Protein AF-A0A9E1IDG9-F1 (afdb_monomer)

Nearest PDB structures (foldseek):
  8j07-assembly1_1N  TM=5.945E-01  e=6.693E-03  Homo sapiens
  8x7w-assembly1_F  TM=5.487E-01  e=1.455E-02  Escherichia coli K-12
  8bda-assembly1_I  TM=6.101E-01  e=4.788E-02  Chlamydomonas reinhardtii
  4yvd-assembly1_A-2  TM=5.604E-01  e=1.216E-01  Homo sapiens
  8hme-assembly1_E  TM=5.537E-01  e=1.281E-01  Tetrahymena thermophila

pLDDT: mean 92.56, std 8.48, range [38.41, 98.75]

Secondary structure (DSSP, 8-state):
--EEEEEEEEESSSTTT-EEEEEEEETTT---TTT-EEEEEEEEEETTEEEEEEEEEEES-EEEEEE-TTSEEEEEETTSEEEEEESS--S---EEE-SSEEEEEEESSTT-EEEEEEETTEEEEEEE-SS-EEEEPPPSS--SEEEEEETTEEEEE-TTS-EEEEE--

Mean predicted aligned error: 4.22 Å

Radius of gyration: 16.42 Å; Cα contacts (8 Å, |Δi|>4): 428; chains: 1; bounding box: 42×34×54 Å

Structure (mmCIF, N/CA/C/O backbone):
data_AF-A0A9E1IDG9-F1
#
_entry.id   AF-A0A9E1IDG9-F1
#
loop_
_atom_site.group_PDB
_atom_site.id
_atom_site.type_symbol
_atom_site.label_atom_id
_atom_site.label_alt_id
_atom_site.label_comp_id
_atom_site.label_asym_id
_atom_site.label_entity_id
_atom_site.label_seq_id
_atom_site.pdbx_PDB_ins_code
_atom_site.Cartn_x
_atom_site.Cartn_y
_atom_site.Cartn_z
_atom_site.occupancy
_atom_site.B_iso_or_equiv
_atom_site.auth_seq_id
_atom_site.auth_comp_id
_atom_site.auth_asym_id
_atom_site.auth_atom_id
_atom_site.pdbx_PDB_model_num
ATOM 1 N N . MET A 1 1 ? 9.220 15.469 26.546 1.00 79.75 1 MET A N 1
ATOM 2 C CA . MET A 1 1 ? 9.083 14.786 25.247 1.00 79.75 1 MET A CA 1
ATOM 3 C C . MET A 1 1 ? 7.671 15.019 24.740 1.00 79.75 1 MET A C 1
ATOM 5 O O . MET A 1 1 ? 6.734 14.492 25.327 1.00 79.75 1 MET A O 1
ATOM 9 N N . GLU A 1 2 ? 7.513 15.871 23.728 1.00 94.56 2 GLU A N 1
ATOM 10 C CA . GLU A 1 2 ? 6.223 16.116 23.068 1.00 94.56 2 GLU A CA 1
ATOM 11 C C . GLU A 1 2 ? 6.020 15.084 21.950 1.00 94.56 2 GLU A C 1
ATOM 13 O O . GLU A 1 2 ? 6.912 14.874 21.124 1.00 94.56 2 GLU A O 1
ATOM 18 N N . ILE A 1 3 ? 4.844 14.457 21.927 1.00 96.00 3 ILE A N 1
ATOM 19 C CA . ILE A 1 3 ? 4.445 13.459 20.932 1.00 96.00 3 ILE A CA 1
ATOM 20 C C . ILE A 1 3 ? 3.462 14.085 19.946 1.00 96.00 3 ILE A C 1
ATOM 22 O O . ILE A 1 3 ? 2.517 14.766 20.347 1.00 96.00 3 ILE A O 1
ATOM 26 N N . ARG A 1 4 ? 3.661 13.809 18.656 1.00 97.06 4 ARG A N 1
ATOM 27 C CA . ARG A 1 4 ? 2.762 14.204 17.571 1.00 97.06 4 ARG A CA 1
ATOM 28 C C . ARG A 1 4 ? 2.110 12.999 16.921 1.00 97.06 4 ARG A C 1
ATOM 30 O O . ARG A 1 4 ? 2.594 11.873 17.021 1.00 97.06 4 ARG A O 1
ATOM 37 N N . HIS A 1 5 ? 1.002 13.290 16.248 1.00 95.88 5 HIS A N 1
ATOM 38 C CA . HIS A 1 5 ? 0.208 12.323 15.513 1.00 95.88 5 HIS A CA 1
ATOM 39 C C . HIS A 1 5 ? -0.133 12.878 14.132 1.00 95.88 5 HIS A C 1
ATOM 41 O O . HIS A 1 5 ? -0.337 14.086 13.983 1.00 95.88 5 HIS A O 1
ATOM 47 N N . SER A 1 6 ? -0.214 12.010 13.130 1.00 95.88 6 SER A N 1
ATOM 48 C CA . SER A 1 6 ? -0.675 12.370 11.786 1.00 95.88 6 SER A CA 1
ATOM 49 C C . SER A 1 6 ? -1.357 11.187 11.102 1.00 95.88 6 SER A C 1
ATOM 51 O O . SER A 1 6 ? -1.279 10.056 11.578 1.00 95.88 6 SER A O 1
ATOM 53 N N . TYR A 1 7 ? -2.026 11.457 9.980 1.00 95.00 7 TYR A N 1
ATOM 54 C CA . TYR A 1 7 ? -2.560 10.438 9.080 1.00 95.00 7 TYR A CA 1
ATOM 55 C C . TYR A 1 7 ? -1.883 10.600 7.722 1.00 95.00 7 TYR A C 1
ATOM 57 O O . TYR A 1 7 ? -1.870 11.707 7.182 1.00 95.00 7 TYR A O 1
ATOM 65 N N . SER A 1 8 ? -1.281 9.536 7.192 1.00 95.00 8 SER A N 1
ATOM 66 C CA . SER A 1 8 ? -0.400 9.638 6.017 1.00 95.00 8 SER A CA 1
ATOM 67 C C . SER A 1 8 ? -1.026 9.130 4.721 1.00 95.00 8 SER A C 1
ATOM 69 O O . SER A 1 8 ? -0.727 9.661 3.651 1.00 95.00 8 SER A O 1
ATOM 71 N N . LYS A 1 9 ? -1.878 8.106 4.805 1.00 96.56 9 LYS A N 1
ATOM 72 C CA . LYS A 1 9 ? -2.509 7.428 3.664 1.00 96.56 9 LYS A CA 1
ATOM 73 C C . LYS A 1 9 ? -3.935 7.041 4.004 1.00 96.56 9 LYS A C 1
ATOM 75 O O . LYS A 1 9 ? -4.243 6.826 5.178 1.00 96.56 9 LYS A O 1
ATOM 80 N N . ALA A 1 10 ? -4.774 6.937 2.978 1.00 95.38 10 ALA A N 1
ATOM 81 C CA . ALA A 1 10 ? -6.122 6.417 3.106 1.00 95.38 10 ALA A CA 1
ATOM 82 C C . ALA A 1 10 ? -6.565 5.686 1.834 1.00 95.38 10 ALA A C 1
ATOM 84 O O . ALA A 1 10 ? -6.208 6.091 0.730 1.00 95.38 10 ALA A O 1
ATOM 85 N N . SER A 1 11 ? -7.379 4.643 1.993 1.0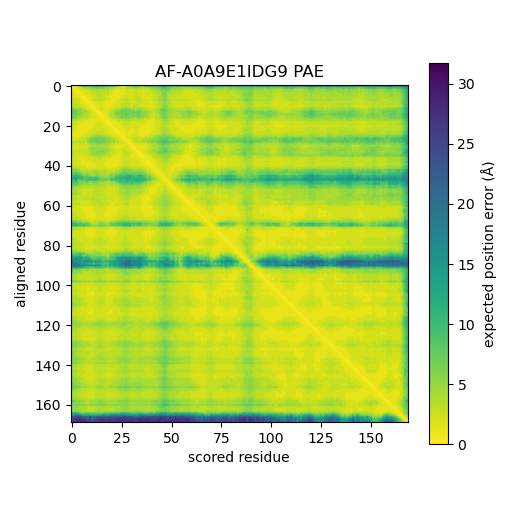0 95.50 11 SER A N 1
ATOM 86 C CA . SER A 1 11 ? -7.980 3.904 0.883 1.00 95.50 11 SER A CA 1
ATOM 87 C C . SER A 1 11 ? -9.380 3.405 1.230 1.00 95.50 11 SER A C 1
ATOM 89 O O . SER A 1 11 ? -9.591 2.783 2.271 1.00 95.50 11 SER A O 1
ATOM 91 N N . GLY A 1 12 ? -10.337 3.693 0.349 1.00 91.88 12 GLY A N 1
ATOM 92 C CA . GLY A 1 12 ? -11.755 3.354 0.459 1.00 91.88 12 GLY A CA 1
ATOM 93 C C . GLY A 1 12 ? -12.578 4.103 -0.589 1.00 91.88 12 GLY A C 1
ATOM 94 O O . GLY A 1 12 ? -12.044 4.937 -1.319 1.00 91.88 12 GLY A O 1
ATOM 95 N N . TRP A 1 13 ? -13.875 3.811 -0.655 1.00 88.56 13 TRP A N 1
ATOM 96 C CA . TRP A 1 13 ? -14.814 4.437 -1.594 1.00 88.56 13 TRP A CA 1
ATOM 97 C C . TRP A 1 13 ? -15.569 5.613 -0.964 1.00 88.56 13 TRP A C 1
ATOM 99 O O . TRP A 1 13 ? -16.180 6.416 -1.666 1.00 88.56 13 TRP A O 1
ATOM 109 N N . GLY A 1 14 ? -15.511 5.746 0.361 1.00 86.62 14 GLY A N 1
ATOM 110 C CA . GLY A 1 14 ? -16.101 6.840 1.110 1.00 86.62 14 GLY A CA 1
ATOM 111 C C . GLY A 1 14 ? -15.624 6.885 2.558 1.00 86.62 14 GLY A C 1
ATOM 112 O O . GLY A 1 14 ? -14.878 6.041 3.043 1.00 86.62 14 GLY A O 1
ATOM 113 N N . PHE A 1 15 ? -16.088 7.892 3.294 1.00 82.06 15 PHE A N 1
ATOM 114 C CA . PHE A 1 15 ? -15.644 8.122 4.671 1.00 82.06 15 PHE A CA 1
ATOM 115 C C . PHE A 1 15 ? -15.874 6.921 5.607 1.00 82.06 15 PHE A C 1
ATOM 117 O O . PHE A 1 15 ? -15.069 6.679 6.496 1.00 82.06 15 PHE A O 1
ATOM 124 N N . GLN A 1 16 ? -16.958 6.165 5.411 1.00 82.56 16 GLN A N 1
ATOM 125 C CA . GLN A 1 16 ? -17.360 5.065 6.302 1.00 82.56 16 GLN A CA 1
ATOM 126 C C . GLN A 1 16 ? -16.614 3.749 6.049 1.00 82.56 16 GLN A C 1
ATOM 128 O O . GLN A 1 16 ? -16.717 2.803 6.835 1.00 82.56 16 GLN A O 1
ATOM 133 N N . ASP A 1 17 ? -15.916 3.645 4.923 1.00 84.88 17 ASP A N 1
ATOM 134 C CA . ASP A 1 17 ? -15.273 2.411 4.489 1.00 84.88 17 ASP A CA 1
ATOM 135 C C . ASP A 1 17 ? -13.767 2.571 4.246 1.00 84.88 17 ASP A C 1
ATOM 137 O O . ASP A 1 17 ? -13.085 1.582 3.973 1.00 84.88 17 ASP A O 1
ATOM 141 N N . ALA A 1 18 ? -13.263 3.796 4.409 1.00 90.38 18 ALA A N 1
ATOM 142 C CA . ALA A 1 18 ? -11.865 4.129 4.280 1.00 90.38 18 ALA A CA 1
ATOM 143 C C . ALA A 1 18 ? -11.040 3.614 5.458 1.00 90.38 18 ALA A C 1
ATOM 145 O O . ALA A 1 18 ? -11.357 3.828 6.629 1.00 90.38 18 ALA A O 1
ATOM 146 N N . PHE A 1 19 ? -9.933 2.977 5.106 1.00 94.12 19 PHE A N 1
ATOM 147 C CA . PHE A 1 19 ? -8.841 2.659 6.007 1.00 94.12 19 PHE A CA 1
ATOM 148 C C . PHE A 1 19 ? -7.783 3.733 5.901 1.00 94.12 19 PHE A C 1
ATOM 150 O O . PHE A 1 19 ? -7.552 4.249 4.812 1.00 94.12 19 PHE A O 1
ATOM 157 N N . GLY A 1 20 ? -7.131 4.043 7.012 1.00 95.56 20 GLY A N 1
ATOM 158 C CA . GLY A 1 20 ? -6.029 4.986 7.057 1.00 95.56 20 GLY A CA 1
ATOM 159 C C . GLY A 1 20 ? -4.822 4.435 7.793 1.00 95.56 20 GLY A C 1
ATOM 160 O O . GLY A 1 20 ? -4.926 3.482 8.567 1.00 95.56 20 GLY A O 1
ATOM 161 N N . ILE A 1 21 ? -3.681 5.078 7.564 1.00 97.19 21 ILE A N 1
ATOM 162 C CA . ILE A 1 21 ? -2.477 4.884 8.369 1.00 97.19 21 ILE A CA 1
ATOM 163 C C . ILE A 1 21 ? -2.376 6.050 9.343 1.00 97.19 21 ILE A C 1
ATOM 165 O O . ILE A 1 21 ? -2.188 7.192 8.919 1.00 97.19 21 ILE A O 1
ATOM 169 N N . ALA A 1 22 ? -2.501 5.761 10.636 1.00 97.25 22 ALA A N 1
ATOM 170 C CA . ALA A 1 22 ? -2.208 6.708 11.703 1.00 97.25 22 ALA A CA 1
ATOM 171 C C . ALA A 1 22 ? -0.753 6.542 12.148 1.00 97.25 22 ALA A C 1
ATOM 173 O O . ALA A 1 22 ? -0.261 5.420 12.261 1.00 97.25 22 ALA A O 1
ATOM 174 N N . LEU A 1 23 ? -0.078 7.655 12.417 1.00 97.50 23 LEU A N 1
ATOM 175 C CA . LEU A 1 23 ? 1.314 7.703 12.851 1.00 97.50 23 LEU A CA 1
ATOM 176 C C . LEU A 1 23 ? 1.419 8.383 14.215 1.00 97.50 23 LEU A C 1
ATOM 178 O O . LEU A 1 23 ? 0.701 9.349 14.481 1.00 97.50 23 LEU A O 1
ATOM 182 N N . ARG A 1 24 ? 2.359 7.925 15.044 1.00 96.94 24 ARG A N 1
ATOM 183 C CA . ARG A 1 24 ? 2.766 8.565 16.307 1.00 96.94 24 ARG A CA 1
ATOM 184 C C . ARG A 1 24 ? 4.281 8.665 16.347 1.00 96.94 24 ARG A C 1
ATOM 186 O O . ARG A 1 24 ? 4.954 7.688 16.037 1.00 96.94 24 ARG A O 1
ATOM 193 N N . PHE A 1 25 ? 4.814 9.824 16.719 1.00 97.06 25 PHE A N 1
ATOM 194 C CA . PHE A 1 25 ? 6.260 10.062 16.708 1.00 97.06 25 PHE A CA 1
ATOM 195 C C . PHE A 1 25 ? 6.670 11.241 17.612 1.00 97.06 25 PHE A C 1
ATOM 197 O O . PHE A 1 25 ? 5.831 12.094 17.931 1.00 97.06 25 PHE A O 1
ATOM 204 N N . PRO A 1 26 ? 7.947 11.321 18.031 1.00 95.94 26 PRO A N 1
ATOM 205 C CA . PRO A 1 26 ? 8.490 12.486 18.727 1.00 95.94 26 PRO A CA 1
ATOM 206 C C . PRO A 1 26 ? 8.432 13.745 17.854 1.00 95.94 26 PRO A C 1
ATOM 208 O O . PRO A 1 26 ? 8.864 13.750 16.704 1.00 95.94 26 PRO A O 1
ATOM 211 N N . SER A 1 27 ? 7.910 14.839 18.404 1.00 94.00 27 SER A N 1
ATOM 212 C CA . SER A 1 27 ? 7.728 16.101 17.669 1.00 94.00 27 SER A CA 1
ATOM 213 C C . SER A 1 27 ? 9.025 16.710 17.124 1.00 94.00 27 SER A C 1
ATOM 215 O O . SER A 1 27 ? 9.000 17.300 16.046 1.00 94.00 27 SER A O 1
ATOM 217 N N . GLU A 1 28 ? 10.129 16.565 17.859 1.00 92.50 28 GLU A N 1
ATOM 218 C CA . GLU A 1 28 ? 11.422 17.200 17.572 1.00 92.50 28 GLU A CA 1
ATOM 219 C C . GLU A 1 28 ? 12.125 16.584 16.351 1.00 92.50 28 GLU A C 1
ATOM 221 O O . GLU A 1 28 ? 12.822 17.288 15.624 1.00 92.50 28 GLU A O 1
ATOM 226 N N . GLU A 1 29 ? 11.905 15.292 16.096 1.00 88.38 29 GLU A N 1
ATOM 227 C CA . GLU A 1 29 ? 12.558 14.532 15.018 1.00 88.38 29 GLU A CA 1
ATOM 228 C C . GLU A 1 29 ? 11.651 14.335 13.794 1.00 88.38 29 GLU A C 1
ATOM 230 O O . GLU A 1 29 ? 12.126 14.033 12.699 1.00 88.38 29 GLU A O 1
ATOM 235 N N . GLY A 1 30 ? 10.337 14.506 13.963 1.00 91.88 30 GLY A N 1
ATOM 236 C CA . GLY A 1 30 ? 9.363 14.062 12.973 1.00 91.88 30 GLY A CA 1
ATOM 237 C C . GLY A 1 30 ? 9.233 12.536 12.950 1.00 91.88 30 GLY A C 1
ATOM 238 O O . GLY A 1 30 ? 9.699 11.830 13.843 1.00 91.88 30 GLY A O 1
ATOM 239 N N . PHE A 1 31 ? 8.539 12.010 11.942 1.00 94.50 31 PHE A N 1
ATOM 240 C CA . PHE A 1 31 ? 8.395 10.565 11.810 1.00 94.50 31 PHE A CA 1
ATOM 241 C C . PHE A 1 31 ? 9.673 9.949 11.234 1.00 94.50 31 PHE A C 1
ATOM 243 O O . PHE A 1 31 ? 10.094 10.298 10.131 1.00 94.50 31 PHE A O 1
ATOM 250 N N . THR A 1 32 ? 10.233 8.972 11.943 1.00 92.81 32 THR A N 1
ATOM 251 C CA . THR A 1 32 ? 11.278 8.079 11.436 1.00 92.81 32 THR A CA 1
ATOM 252 C C . THR A 1 32 ? 10.866 6.629 11.690 1.00 92.81 32 THR A C 1
ATOM 254 O O . THR A 1 32 ? 10.202 6.355 12.691 1.00 92.81 32 THR A O 1
ATOM 257 N N . PRO A 1 33 ? 11.261 5.661 10.845 1.00 90.69 33 PRO A N 1
ATOM 258 C CA . PRO A 1 33 ? 10.961 4.252 11.104 1.00 90.69 33 PRO A CA 1
ATOM 259 C C . PRO A 1 33 ? 11.531 3.717 12.430 1.00 90.69 33 PRO A C 1
ATOM 261 O O . PRO A 1 33 ? 11.055 2.708 12.929 1.00 90.69 33 PRO A O 1
ATOM 264 N N . GLN A 1 34 ? 12.551 4.360 13.006 1.00 91.56 34 GLN A N 1
ATOM 265 C CA . GLN A 1 34 ? 13.195 3.913 14.245 1.00 91.56 34 GLN A CA 1
ATOM 266 C C . GLN A 1 34 ? 12.497 4.429 15.510 1.00 91.56 34 GLN A C 1
ATOM 268 O O . GLN A 1 34 ? 12.557 3.764 16.542 1.00 91.56 34 GLN A O 1
ATOM 273 N N . ALA A 1 35 ? 11.859 5.600 15.441 1.00 92.06 35 ALA A N 1
ATOM 274 C CA . ALA A 1 35 ? 11.225 6.254 16.590 1.00 92.06 35 ALA A CA 1
ATOM 275 C C . ALA A 1 35 ? 9.702 6.419 16.442 1.00 92.06 35 ALA A C 1
ATOM 277 O O . ALA A 1 35 ? 9.030 6.872 17.369 1.00 92.06 35 ALA A O 1
ATOM 278 N N . GLY A 1 36 ? 9.159 6.088 15.271 1.00 94.94 36 GLY A N 1
ATOM 279 C CA . GLY A 1 36 ? 7.744 6.178 14.953 1.00 94.94 36 GLY A CA 1
ATOM 280 C C . GLY A 1 36 ? 7.000 4.861 15.137 1.00 94.94 36 GLY A C 1
ATOM 281 O O . GLY A 1 36 ? 7.574 3.775 15.121 1.00 94.94 36 GLY A O 1
ATOM 282 N N . GLU A 1 37 ? 5.688 4.971 15.271 1.00 96.94 37 GLU A N 1
ATOM 283 C CA . GLU A 1 37 ? 4.750 3.852 15.294 1.00 96.94 37 GLU A CA 1
ATOM 284 C C . GLU A 1 37 ? 3.655 4.089 14.255 1.00 96.94 37 GLU A C 1
ATOM 286 O O . GLU A 1 37 ? 3.269 5.238 14.005 1.00 96.94 37 GLU A O 1
ATOM 291 N N . SER A 1 38 ? 3.156 3.003 13.666 1.00 97.44 38 SER A N 1
ATOM 292 C CA . SER A 1 38 ? 2.095 3.026 12.659 1.00 97.44 38 SER A CA 1
ATOM 293 C C . SER A 1 38 ? 0.934 2.124 13.064 1.00 97.44 38 SER A C 1
ATOM 295 O O . SER A 1 38 ? 1.148 0.999 13.521 1.00 97.44 38 SER A O 1
ATOM 297 N N . TRP A 1 39 ? -0.291 2.590 12.819 1.00 95.81 39 TRP A N 1
ATOM 298 C CA . TRP A 1 39 ? -1.528 1.827 12.985 1.00 95.81 39 TRP A CA 1
ATOM 299 C C . TRP A 1 39 ? -2.347 1.856 11.712 1.00 95.81 39 TRP A C 1
ATOM 301 O O . TRP A 1 39 ? -2.462 2.892 11.057 1.00 95.81 39 TRP A O 1
ATOM 311 N N . ILE A 1 40 ? -2.998 0.736 11.433 1.00 95.00 40 ILE A N 1
ATOM 312 C CA . ILE A 1 40 ? -4.096 0.675 10.481 1.00 95.00 40 ILE A CA 1
ATOM 313 C C . ILE A 1 40 ? -5.379 0.937 11.232 1.00 95.00 40 ILE A C 1
ATOM 315 O O . ILE A 1 40 ? -5.691 0.256 12.212 1.00 95.00 40 ILE A O 1
ATOM 319 N N . VAL A 1 41 ? -6.094 1.957 10.779 1.00 93.69 41 VAL A N 1
ATOM 320 C CA . VAL A 1 41 ? -7.273 2.470 11.459 1.00 93.69 41 VAL A CA 1
ATOM 321 C C . VAL A 1 41 ? -8.447 2.612 10.509 1.00 93.69 41 VAL A C 1
ATOM 323 O O . VAL A 1 41 ? -8.268 2.826 9.311 1.00 93.69 41 VAL A O 1
ATOM 326 N N . LYS A 1 42 ? -9.656 2.529 11.056 1.00 91.62 42 LYS A N 1
ATOM 327 C CA . LYS A 1 42 ? -10.902 2.792 10.336 1.00 91.62 42 LYS A CA 1
ATOM 328 C C . LYS A 1 42 ? -11.836 3.593 11.229 1.00 91.62 42 LYS A C 1
ATOM 330 O O . LYS A 1 42 ? -11.902 3.345 12.429 1.00 91.62 42 LYS A O 1
ATOM 335 N N . THR A 1 43 ? -12.580 4.529 10.658 1.00 87.38 43 THR A N 1
ATOM 336 C CA . THR A 1 43 ? -13.668 5.189 11.380 1.00 87.38 43 THR A CA 1
ATOM 337 C C . THR A 1 43 ? -14.902 4.288 11.446 1.00 87.38 43 THR A C 1
ATOM 339 O O . THR A 1 43 ? -15.268 3.617 10.476 1.00 87.38 43 THR A O 1
ATOM 342 N N . SER A 1 44 ? -15.575 4.290 12.592 1.00 84.69 44 SER A N 1
ATOM 343 C CA . SER A 1 44 ? -16.861 3.622 12.786 1.00 84.69 44 SER A CA 1
ATOM 344 C C . SER A 1 44 ? -17.846 4.510 13.555 1.00 84.69 44 SER A C 1
ATOM 346 O O . SER A 1 44 ? -17.438 5.421 14.287 1.00 84.69 44 SER A O 1
ATOM 348 N N . PRO A 1 45 ? -19.165 4.315 13.371 1.00 84.38 45 PRO A N 1
ATOM 349 C CA . PRO A 1 45 ? -20.165 5.046 14.140 1.00 84.38 45 PRO A CA 1
ATOM 350 C C . PRO A 1 45 ? -20.107 4.672 15.627 1.00 84.38 45 PRO A C 1
ATOM 352 O O . PRO A 1 45 ? -20.210 3.500 15.982 1.00 84.38 45 PRO A O 1
ATOM 355 N N . GLY A 1 46 ? -20.003 5.675 16.495 1.00 83.38 46 GLY A N 1
ATOM 356 C CA . GLY A 1 46 ? -20.217 5.556 17.936 1.00 83.38 46 GLY A CA 1
ATOM 357 C C . GLY A 1 46 ? -21.559 6.155 18.361 1.00 83.38 46 GLY A C 1
ATOM 358 O O . GLY A 1 46 ? -22.278 6.760 17.564 1.00 83.38 46 GLY A O 1
ATOM 359 N N . ASN A 1 47 ? -21.905 6.030 19.644 1.00 87.69 47 ASN A N 1
ATOM 360 C CA . ASN A 1 47 ? -23.102 6.669 20.194 1.00 87.69 47 ASN A CA 1
ATOM 361 C C . ASN A 1 47 ? -22.920 8.200 20.224 1.00 87.69 47 ASN A C 1
ATOM 363 O O . ASN A 1 47 ? -22.266 8.724 21.123 1.00 87.69 47 ASN A O 1
ATOM 367 N N . ASN A 1 48 ? -23.471 8.902 19.225 1.00 87.38 48 ASN A N 1
ATOM 368 C CA . ASN A 1 48 ? -23.262 10.336 18.960 1.00 87.38 48 ASN A CA 1
ATOM 369 C C . ASN A 1 48 ? -21.791 10.750 18.743 1.00 87.38 48 ASN A C 1
ATOM 371 O O . ASN A 1 48 ? -21.443 11.919 18.911 1.00 87.38 48 ASN A O 1
ATOM 375 N N . THR A 1 49 ? -20.917 9.817 18.359 1.00 86.88 49 THR A N 1
ATOM 376 C CA . THR A 1 49 ? -19.491 10.079 18.106 1.00 86.88 49 THR A CA 1
ATOM 377 C C . THR A 1 49 ? -18.999 9.320 16.873 1.00 86.88 49 THR A C 1
ATOM 379 O O . THR A 1 49 ? -19.700 8.475 16.321 1.00 86.88 49 THR A O 1
ATOM 382 N N . THR A 1 50 ? -17.786 9.629 16.415 1.00 84.88 50 THR A N 1
ATOM 383 C CA . THR A 1 50 ? -17.017 8.750 15.523 1.00 84.88 50 THR A CA 1
ATOM 384 C C . THR A 1 50 ? -15.943 8.071 16.358 1.00 84.88 50 THR A C 1
ATOM 386 O O . THR A 1 50 ? -15.219 8.746 17.091 1.00 84.88 50 THR A O 1
ATOM 389 N N . VAL A 1 51 ? -15.860 6.750 16.263 1.00 88.19 51 VAL A N 1
ATOM 390 C CA . VAL A 1 51 ? -14.822 5.938 16.900 1.00 88.19 51 VAL A CA 1
ATOM 391 C C . VAL A 1 51 ? -13.746 5.632 15.864 1.00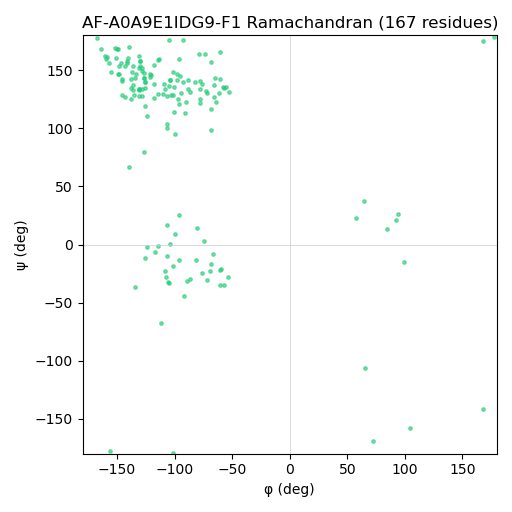 88.19 51 VAL A C 1
ATOM 393 O O . VAL A 1 51 ? -14.033 5.534 14.671 1.00 88.19 51 VAL A O 1
ATOM 396 N N . LEU A 1 52 ? -12.498 5.534 16.317 1.00 88.12 52 LEU A N 1
ATOM 397 C CA . LEU A 1 52 ? -11.379 5.091 15.500 1.00 88.12 52 LEU A CA 1
ATOM 398 C C . LEU A 1 52 ? -10.998 3.675 15.929 1.00 88.12 52 LEU A C 1
ATOM 400 O O . LEU A 1 52 ? -10.379 3.488 16.975 1.00 88.12 52 LEU A O 1
ATOM 404 N N . ASP A 1 53 ? -11.379 2.693 15.125 1.00 89.38 53 ASP A N 1
ATOM 405 C CA . ASP A 1 53 ? -11.019 1.300 15.350 1.00 89.38 53 ASP A CA 1
ATOM 406 C C . ASP A 1 53 ? -9.575 1.064 14.903 1.00 89.3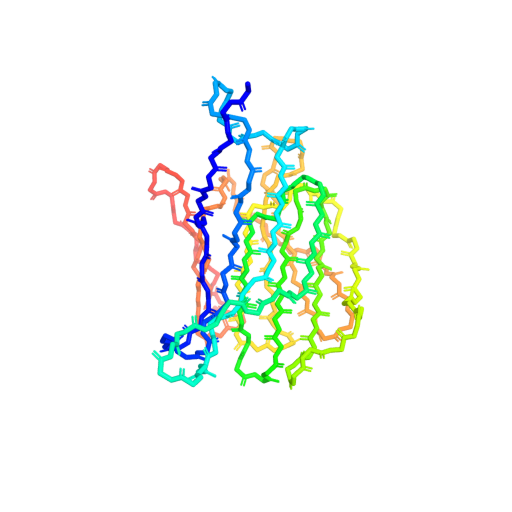8 53 ASP A C 1
ATOM 408 O O . ASP A 1 53 ? -9.182 1.477 13.810 1.00 89.38 53 ASP A O 1
ATOM 412 N N . THR A 1 54 ? -8.791 0.378 15.732 1.00 89.94 54 THR A N 1
ATOM 413 C CA . THR A 1 54 ? -7.410 -0.029 15.430 1.00 89.94 54 THR A CA 1
ATOM 414 C C . THR A 1 54 ? -7.364 -1.492 15.009 1.00 89.94 54 THR A C 1
ATOM 416 O O . THR A 1 54 ? -7.981 -2.332 15.660 1.00 89.94 54 THR A O 1
ATOM 419 N N . TYR A 1 55 ? -6.609 -1.801 13.956 1.00 89.75 55 TYR A N 1
ATOM 420 C CA . TYR A 1 55 ? -6.597 -3.124 13.326 1.00 89.75 55 TYR A CA 1
ATOM 421 C C . TYR A 1 55 ? -5.268 -3.842 13.547 1.00 89.75 55 TYR A C 1
ATOM 423 O O . TYR A 1 55 ? -5.198 -4.838 14.257 1.00 89.75 55 TYR A O 1
ATOM 431 N N . VAL A 1 56 ? -4.200 -3.316 12.950 1.00 91.38 56 VAL A N 1
ATOM 432 C CA . VAL A 1 56 ? -2.829 -3.801 13.136 1.00 91.38 56 VAL A CA 1
ATOM 433 C C . VAL A 1 56 ? -1.921 -2.629 13.449 1.00 91.38 56 VAL A C 1
ATOM 435 O O . VAL A 1 56 ? -2.192 -1.495 13.045 1.00 91.38 56 VAL A O 1
ATOM 438 N N . GLN A 1 57 ? -0.852 -2.904 14.187 1.00 92.81 57 GLN A N 1
ATOM 439 C CA . GLN A 1 57 ? 0.068 -1.886 14.668 1.00 92.81 57 GLN A CA 1
ATOM 440 C C . GLN A 1 57 ? 1.482 -2.428 14.785 1.00 92.81 57 GLN A C 1
ATOM 442 O O . GLN A 1 57 ? 1.679 -3.593 15.138 1.00 92.81 57 GLN A O 1
ATOM 447 N N . LYS A 1 58 ? 2.462 -1.562 14.542 1.00 93.81 58 LYS A N 1
ATOM 448 C CA . LYS A 1 58 ? 3.870 -1.865 14.793 1.00 93.81 58 LYS A CA 1
ATOM 449 C C . LYS A 1 58 ? 4.651 -0.606 15.179 1.00 93.81 58 LYS A C 1
ATOM 451 O O . LYS A 1 58 ? 4.307 0.487 14.721 1.00 93.81 58 LYS A O 1
ATOM 456 N N . PRO A 1 59 ? 5.747 -0.750 15.944 1.00 95.62 59 PRO A N 1
ATOM 457 C CA . PRO A 1 59 ? 6.874 0.170 15.835 1.00 95.62 59 PRO A CA 1
ATOM 458 C C . PRO A 1 59 ? 7.385 0.149 14.396 1.00 95.62 59 PRO A C 1
ATOM 460 O O . PRO A 1 59 ? 7.516 -0.926 13.818 1.00 95.62 59 PRO A O 1
ATOM 463 N N . GLY A 1 60 ? 7.660 1.306 13.814 1.00 95.75 60 GLY A N 1
ATOM 464 C CA . GLY A 1 60 ? 8.082 1.445 12.427 1.00 95.75 60 GLY A CA 1
ATOM 465 C C . GLY A 1 60 ? 6.989 1.959 11.503 1.00 95.75 60 GLY A C 1
ATOM 466 O O . GLY A 1 60 ? 6.056 2.647 11.927 1.00 95.75 60 GLY A O 1
ATOM 467 N N . TRP A 1 61 ? 7.156 1.683 10.209 1.00 96.56 61 TRP A N 1
ATOM 468 C CA . TRP A 1 61 ? 6.456 2.406 9.153 1.00 96.56 61 TRP A CA 1
ATOM 469 C C . TRP A 1 61 ? 5.648 1.494 8.233 1.00 96.56 61 TRP A C 1
ATOM 471 O O . TRP A 1 61 ? 6.210 0.772 7.408 1.00 96.56 61 TRP A O 1
ATOM 481 N N . TYR A 1 62 ? 4.320 1.596 8.330 1.00 98.00 62 TYR A N 1
ATOM 482 C CA . TYR A 1 62 ? 3.446 1.193 7.232 1.00 98.00 62 TYR A CA 1
ATOM 483 C C . TYR A 1 62 ? 3.446 2.287 6.166 1.00 98.00 62 TYR A C 1
ATOM 485 O O . TYR A 1 62 ? 3.140 3.446 6.455 1.00 98.00 62 TYR A O 1
ATOM 493 N N . THR A 1 63 ? 3.830 1.930 4.946 1.00 97.69 63 THR A N 1
ATOM 494 C CA . THR A 1 63 ? 4.116 2.903 3.886 1.00 97.69 63 THR A CA 1
ATOM 495 C C . THR A 1 63 ? 2.888 3.249 3.064 1.00 97.69 63 THR A C 1
ATOM 497 O O . THR A 1 63 ? 2.762 4.395 2.626 1.00 97.69 63 THR A O 1
ATOM 500 N N . ASP A 1 64 ? 1.962 2.302 2.908 1.00 98.31 64 ASP A N 1
ATOM 501 C CA . ASP A 1 64 ? 0.729 2.499 2.158 1.00 98.31 64 ASP A CA 1
ATOM 502 C C . ASP A 1 64 ? -0.358 1.476 2.508 1.00 98.31 64 ASP A C 1
ATOM 504 O O . ASP A 1 64 ? -0.096 0.438 3.124 1.00 98.31 64 ASP A O 1
ATOM 508 N N . VAL A 1 65 ? -1.599 1.810 2.157 1.00 97.75 65 VAL A N 1
ATOM 509 C CA . VAL A 1 65 ? -2.783 0.987 2.407 1.00 97.75 65 VAL A CA 1
ATOM 510 C C . VAL A 1 65 ? -3.688 0.995 1.185 1.00 97.75 65 VAL A C 1
ATOM 512 O O . VAL A 1 65 ? -3.997 2.048 0.636 1.00 97.75 65 VAL A O 1
A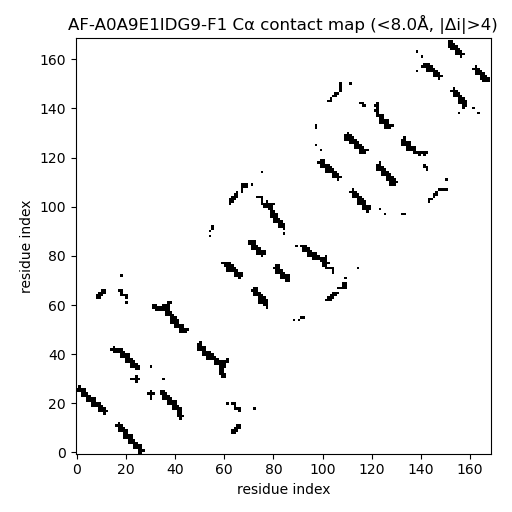TOM 515 N N . TRP A 1 66 ? -4.169 -0.181 0.796 1.00 97.56 66 TRP A N 1
ATOM 516 C CA . TRP A 1 66 ? -5.164 -0.333 -0.254 1.00 97.56 66 TRP A CA 1
ATOM 517 C C . TRP A 1 66 ? -6.303 -1.232 0.215 1.00 97.56 66 TRP A C 1
ATOM 519 O O . TRP A 1 66 ? -6.082 -2.344 0.699 1.00 97.56 66 TRP A O 1
ATOM 529 N N . ARG A 1 67 ? -7.536 -0.746 0.075 1.00 95.06 67 ARG A N 1
ATOM 530 C CA . ARG A 1 67 ? -8.749 -1.523 0.313 1.00 95.06 67 ARG A CA 1
ATOM 531 C C . ARG A 1 67 ? -9.275 -2.062 -1.011 1.00 95.06 67 ARG A C 1
ATOM 533 O O . ARG A 1 67 ? -9.561 -1.289 -1.923 1.00 95.06 67 ARG A O 1
ATOM 540 N N . SER A 1 68 ? -9.460 -3.375 -1.077 1.00 94.31 68 SER A N 1
ATOM 541 C CA . SER A 1 68 ? -10.042 -4.032 -2.240 1.00 94.31 68 SER A CA 1
ATOM 542 C C . SER A 1 68 ? -11.565 -3.902 -2.283 1.00 94.31 68 SER A C 1
ATOM 544 O O . SER A 1 68 ? -12.233 -3.596 -1.288 1.00 94.31 68 SER A O 1
ATOM 546 N N . THR A 1 69 ? -12.132 -4.170 -3.457 1.00 88.19 69 THR A N 1
ATOM 547 C CA . THR A 1 69 ? -13.582 -4.283 -3.673 1.00 88.19 69 THR A CA 1
ATOM 548 C C . THR A 1 69 ? -14.186 -5.521 -3.001 1.00 88.19 69 THR A C 1
ATOM 550 O O . THR A 1 69 ? -15.370 -5.517 -2.674 1.00 88.19 69 THR A O 1
ATOM 553 N N . GLU A 1 70 ? -13.378 -6.550 -2.729 1.00 85.88 70 GLU A N 1
ATOM 554 C CA . GLU A 1 70 ? -13.794 -7.852 -2.184 1.00 85.88 70 GLU A CA 1
ATOM 555 C C . GLU A 1 70 ? -13.629 -7.953 -0.655 1.00 85.88 70 GLU A C 1
ATOM 557 O O . GLU A 1 70 ? -13.533 -9.040 -0.089 1.00 85.88 70 GLU A O 1
ATOM 562 N N . ASN A 1 71 ? -13.662 -6.812 0.044 1.00 82.94 71 ASN A N 1
ATOM 563 C CA . ASN A 1 71 ? -13.588 -6.733 1.507 1.00 82.94 71 ASN A CA 1
ATOM 564 C C . ASN A 1 71 ? -12.262 -7.229 2.109 1.00 82.94 71 ASN A C 1
ATOM 566 O O . ASN A 1 71 ? -12.248 -7.788 3.208 1.00 82.94 71 ASN A O 1
ATOM 570 N N . ARG A 1 72 ? -11.136 -6.960 1.445 1.00 92.50 72 ARG A N 1
ATOM 571 C CA . ARG A 1 72 ? -9.805 -7.063 2.052 1.00 92.50 72 ARG A CA 1
ATOM 572 C C . ARG A 1 72 ? -9.120 -5.718 2.148 1.00 92.50 72 ARG A C 1
ATOM 574 O O . ARG A 1 72 ? -9.431 -4.769 1.433 1.00 92.50 72 ARG A O 1
ATOM 581 N N . VAL A 1 73 ? -8.150 -5.659 3.045 1.00 95.06 73 VAL A N 1
ATOM 582 C CA . VAL A 1 73 ? -7.231 -4.532 3.161 1.00 95.06 73 VAL A CA 1
ATOM 583 C C . VAL A 1 73 ? -5.817 -5.071 3.078 1.00 95.06 73 VAL A C 1
ATOM 585 O O . VAL A 1 73 ? -5.502 -6.077 3.711 1.00 95.06 73 VAL A O 1
ATOM 588 N N . TYR A 1 74 ? -4.992 -4.396 2.289 1.00 97.38 74 TYR A N 1
ATOM 589 C CA . TYR A 1 74 ? -3.589 -4.696 2.069 1.00 97.38 74 TYR A CA 1
ATOM 590 C C . TYR A 1 74 ? -2.748 -3.516 2.539 1.00 97.38 74 TYR A C 1
ATOM 592 O O . TYR A 1 74 ? -3.109 -2.363 2.312 1.00 97.38 74 TYR A O 1
ATOM 600 N N . VAL A 1 75 ? -1.638 -3.805 3.207 1.00 97.81 75 VAL A N 1
ATOM 601 C CA . VAL A 1 75 ? -0.795 -2.805 3.864 1.00 97.81 75 VAL A CA 1
ATOM 602 C C . VAL A 1 75 ? 0.656 -3.129 3.597 1.00 97.81 75 VAL A C 1
ATOM 604 O O . VAL A 1 75 ? 1.103 -4.236 3.902 1.00 97.81 75 VAL A O 1
ATOM 607 N N . THR A 1 76 ? 1.397 -2.172 3.054 1.00 98.38 76 THR A N 1
ATOM 608 C CA . THR A 1 76 ? 2.839 -2.315 2.853 1.00 98.38 76 THR A CA 1
ATOM 609 C C . THR A 1 76 ? 3.607 -1.858 4.079 1.00 98.38 76 THR A C 1
ATOM 611 O O . THR A 1 76 ? 3.282 -0.859 4.718 1.00 98.38 76 THR A O 1
ATOM 614 N N . ASP A 1 77 ? 4.666 -2.591 4.387 1.00 97.12 77 ASP A N 1
ATOM 615 C CA . ASP A 1 77 ? 5.642 -2.280 5.421 1.00 97.12 77 ASP A CA 1
ATOM 616 C C . ASP A 1 77 ? 6.963 -1.880 4.760 1.00 97.12 77 ASP A C 1
ATOM 618 O O . ASP A 1 77 ? 7.407 -2.533 3.808 1.00 97.12 77 ASP A O 1
ATOM 622 N N . ILE A 1 78 ? 7.620 -0.846 5.287 1.00 96.44 78 ILE A N 1
ATOM 623 C CA . ILE A 1 78 ? 8.934 -0.394 4.814 1.00 96.44 78 ILE A CA 1
ATOM 624 C C . ILE A 1 78 ? 9.974 -1.527 4.799 1.00 96.44 78 ILE A C 1
ATOM 626 O O . ILE A 1 78 ? 10.875 -1.528 3.965 1.00 96.44 78 ILE A O 1
ATOM 630 N N . GLU A 1 79 ? 9.822 -2.529 5.668 1.00 95.94 79 GLU A N 1
ATOM 631 C CA . GLU A 1 79 ? 10.698 -3.708 5.756 1.00 95.94 79 GLU A CA 1
ATOM 632 C C . GLU A 1 79 ? 10.498 -4.733 4.627 1.00 95.94 79 GLU A C 1
ATOM 634 O O . GLU A 1 79 ? 11.141 -5.781 4.613 1.00 95.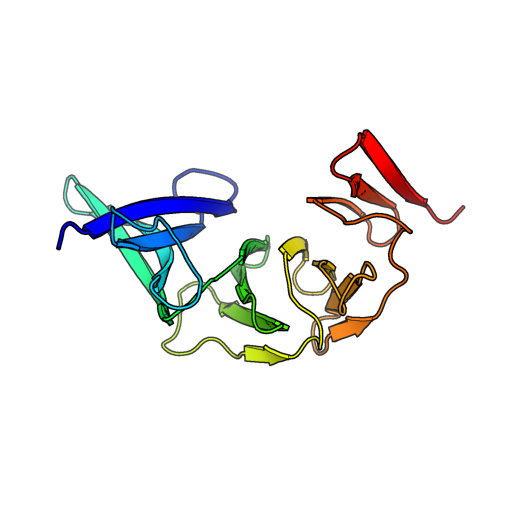94 79 GLU A O 1
ATOM 639 N N . GLY A 1 80 ? 9.627 -4.445 3.661 1.00 97.31 80 GLY A N 1
ATOM 640 C CA . GLY A 1 80 ? 9.496 -5.244 2.447 1.00 97.31 80 GLY A CA 1
ATOM 641 C C . GLY A 1 80 ? 8.457 -6.352 2.509 1.00 97.31 80 GLY A C 1
ATOM 642 O O . GLY A 1 80 ? 8.496 -7.297 1.715 1.00 97.31 80 GLY A O 1
ATOM 643 N N . SER A 1 81 ? 7.503 -6.221 3.428 1.00 97.12 81 SER A N 1
ATOM 644 C CA . SER A 1 81 ? 6.397 -7.158 3.583 1.00 97.12 81 SER A CA 1
ATOM 645 C C . SER A 1 81 ? 5.041 -6.512 3.346 1.00 97.12 81 SER A C 1
ATOM 647 O O . SER A 1 81 ? 4.865 -5.316 3.571 1.00 97.12 81 SER A O 1
ATOM 649 N N . VAL A 1 82 ? 4.073 -7.327 2.942 1.00 98.19 82 VAL A N 1
ATOM 650 C CA . VAL A 1 82 ? 2.670 -6.930 2.854 1.00 98.19 82 VAL A CA 1
ATOM 651 C C . VAL A 1 82 ? 1.863 -7.729 3.859 1.00 98.19 82 VAL A C 1
ATOM 653 O O . VAL A 1 82 ? 1.949 -8.960 3.889 1.00 98.19 82 VAL A O 1
ATOM 656 N N . LEU A 1 83 ? 1.071 -7.026 4.662 1.00 95.69 83 LEU A N 1
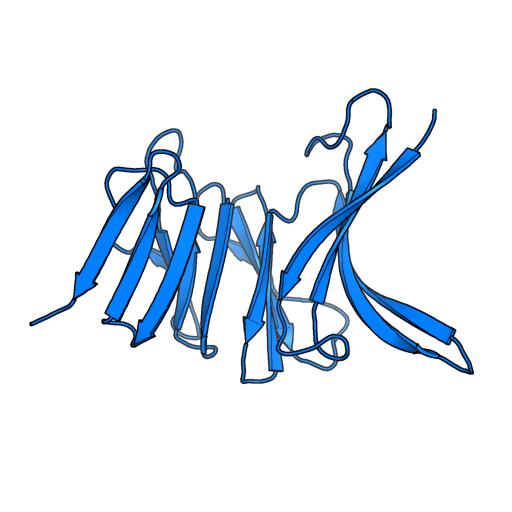ATOM 657 C CA . LEU A 1 83 ? 0.048 -7.607 5.519 1.00 95.69 83 LEU A CA 1
ATOM 658 C C . LEU A 1 83 ? -1.296 -7.489 4.813 1.00 95.69 83 LEU A C 1
ATOM 660 O O . LEU A 1 83 ? -1.573 -6.465 4.188 1.00 95.69 83 LEU A O 1
ATOM 664 N N . HIS A 1 84 ? -2.146 -8.504 4.924 1.00 93.69 84 HIS A N 1
ATOM 665 C CA . HIS A 1 84 ? -3.511 -8.387 4.421 1.00 93.69 84 HIS A CA 1
ATOM 666 C C . HIS A 1 84 ? -4.522 -9.157 5.266 1.00 93.69 84 HIS A C 1
ATOM 668 O O . HIS A 1 84 ? -4.257 -10.278 5.701 1.00 93.69 84 HIS A O 1
ATOM 674 N N . GLY A 1 85 ? -5.715 -8.598 5.451 1.00 88.88 85 GLY A N 1
ATOM 675 C CA . GLY A 1 85 ? -6.763 -9.201 6.276 1.00 88.88 85 GLY A CA 1
ATOM 676 C C . GLY A 1 85 ? -8.169 -9.026 5.701 1.00 88.88 85 GLY A C 1
ATOM 677 O O . GLY A 1 85 ? -8.384 -8.134 4.877 1.00 88.88 85 GLY A O 1
ATOM 678 N N . PRO A 1 86 ? -9.118 -9.895 6.098 1.00 84.88 86 PRO A N 1
ATOM 679 C CA . PRO A 1 86 ? -10.522 -9.757 5.727 1.00 84.88 86 PRO A CA 1
ATOM 680 C C . PRO A 1 86 ? -11.206 -8.621 6.503 1.00 84.88 86 PRO A C 1
ATOM 682 O O . PRO A 1 86 ? -10.723 -8.182 7.549 1.00 84.88 86 PRO A O 1
ATOM 685 N N . LEU A 1 87 ? -12.369 -8.195 6.007 1.00 74.81 87 LEU A N 1
ATOM 686 C CA . LEU A 1 87 ? -13.337 -7.367 6.725 1.00 74.81 87 LEU A CA 1
ATOM 687 C C . LEU A 1 87 ? -14.592 -8.202 7.062 1.00 74.81 87 LEU A C 1
ATOM 689 O O . LEU A 1 87 ? -15.158 -8.809 6.152 1.00 74.81 87 LEU A O 1
ATOM 693 N N . PRO A 1 88 ? -15.070 -8.215 8.325 1.00 70.31 88 PRO A N 1
ATOM 694 C CA . PRO A 1 88 ? -14.504 -7.536 9.493 1.00 70.31 88 PRO A CA 1
ATOM 695 C C . PRO A 1 88 ? -13.153 -8.143 9.917 1.00 70.31 88 PRO A C 1
ATOM 697 O O . PRO A 1 88 ? -12.862 -9.294 9.587 1.00 70.31 88 PRO A O 1
ATOM 700 N N . PRO A 1 89 ? -12.315 -7.368 10.621 1.00 65.75 89 PRO A N 1
ATOM 701 C CA . PRO A 1 89 ? -10.986 -7.818 11.008 1.00 65.75 89 PRO A CA 1
ATOM 702 C C . PRO A 1 89 ? -11.045 -8.981 11.997 1.00 65.75 89 PRO A C 1
ATOM 704 O O . PRO A 1 89 ? -11.830 -8.964 12.943 1.00 65.75 89 PRO A O 1
ATOM 707 N N . GLY A 1 90 ? -10.186 -9.975 11.778 1.00 66.12 90 GLY A N 1
ATOM 708 C CA . GLY A 1 90 ? -9.779 -10.923 12.816 1.00 66.12 90 GLY A CA 1
ATOM 709 C C . GLY A 1 90 ? -8.507 -10.453 13.530 1.00 66.12 90 GLY A C 1
ATOM 710 O O . GLY A 1 90 ? -7.891 -9.471 13.118 1.00 66.12 90 GLY A O 1
ATOM 711 N N . ASP A 1 91 ? -8.085 -11.197 14.554 1.00 66.62 91 ASP A N 1
ATOM 712 C CA . ASP A 1 91 ? -7.004 -10.793 15.470 1.00 66.62 91 ASP A CA 1
ATOM 713 C C . ASP A 1 91 ? -5.601 -10.744 14.837 1.00 66.62 91 ASP A C 1
ATOM 715 O O . ASP A 1 91 ? -4.685 -10.154 15.409 1.00 66.62 91 ASP A O 1
ATOM 719 N N . VAL A 1 92 ? -5.392 -11.369 13.669 1.00 82.44 92 VAL A N 1
ATOM 720 C CA . VAL A 1 92 ? -4.069 -11.448 13.027 1.00 82.44 92 VAL A CA 1
ATOM 721 C C . VAL A 1 92 ? -4.185 -11.353 11.509 1.00 82.44 92 VAL A C 1
ATOM 723 O O . VAL A 1 92 ? -4.907 -12.128 10.879 1.00 82.44 92 VAL A O 1
ATOM 726 N N . TRP A 1 93 ? -3.433 -10.430 10.907 1.00 91.12 93 TRP A N 1
ATOM 727 C CA . TRP A 1 93 ? -3.284 -10.335 9.453 1.00 91.12 93 TRP A CA 1
ATOM 728 C C . TRP A 1 93 ? -2.014 -11.069 9.015 1.00 91.12 93 TRP A C 1
ATOM 730 O O . TRP A 1 93 ? -0.927 -10.709 9.473 1.00 91.12 93 TRP A O 1
ATOM 740 N N . PRO A 1 94 ? -2.110 -12.085 8.137 1.00 91.25 94 PRO A N 1
ATOM 741 C CA . PRO A 1 94 ? -0.934 -12.733 7.574 1.00 91.25 94 PRO A CA 1
ATOM 742 C C . PRO A 1 94 ? 0.002 -11.732 6.893 1.00 91.25 94 PRO A C 1
ATOM 744 O O . PRO A 1 94 ? -0.442 -10.885 6.119 1.00 91.25 94 PRO A O 1
ATOM 747 N N . GLN A 1 95 ? 1.299 -11.883 7.154 1.00 94.25 95 GLN A N 1
ATOM 748 C CA . GLN A 1 95 ? 2.370 -11.087 6.564 1.00 94.25 95 GLN A CA 1
ATOM 749 C C . GLN A 1 95 ? 3.150 -11.939 5.560 1.00 94.25 95 GLN A C 1
ATOM 751 O O . GLN A 1 95 ? 3.517 -13.080 5.851 1.00 94.25 95 GLN A O 1
ATOM 756 N N . LYS A 1 96 ? 3.419 -11.391 4.373 1.00 96.88 96 LYS A N 1
ATOM 757 C CA . LYS A 1 96 ? 4.221 -12.048 3.333 1.00 96.88 96 LYS A CA 1
ATOM 758 C C . LYS A 1 96 ? 5.338 -11.137 2.852 1.00 96.88 96 LYS A C 1
ATOM 760 O O . LYS A 1 96 ? 5.108 -9.966 2.575 1.00 96.88 96 LYS A O 1
ATOM 765 N N . GLN A 1 97 ? 6.539 -11.695 2.742 1.00 97.44 97 GLN A N 1
ATOM 766 C CA . GLN A 1 97 ? 7.707 -10.986 2.228 1.00 97.44 97 GLN A CA 1
ATOM 767 C C . GLN A 1 97 ? 7.646 -10.860 0.705 1.00 97.44 97 GLN A C 1
ATOM 769 O O . GLN A 1 97 ? 7.296 -11.819 0.016 1.00 97.44 97 GLN A O 1
ATOM 774 N N . VAL A 1 98 ? 8.006 -9.677 0.207 1.00 97.69 98 VAL A N 1
ATOM 775 C CA . VAL A 1 98 ? 8.118 -9.364 -1.225 1.00 97.69 98 VAL A CA 1
ATOM 776 C C . VAL A 1 98 ? 9.590 -9.287 -1.648 1.00 97.69 98 VAL A C 1
ATOM 778 O O . VAL A 1 98 ? 9.931 -9.681 -2.758 1.00 97.69 98 VAL A O 1
ATOM 781 N N . GLY A 1 99 ? 10.482 -8.851 -0.746 1.00 94.69 99 GLY A N 1
ATOM 782 C CA . GLY A 1 99 ? 11.935 -8.870 -0.973 1.00 94.69 99 GLY A CA 1
ATOM 783 C C . GLY A 1 99 ? 12.535 -7.570 -1.527 1.00 94.69 99 GLY A C 1
ATOM 784 O O . GLY A 1 99 ? 13.566 -7.611 -2.204 1.00 94.69 99 GLY A O 1
ATOM 785 N N . PHE A 1 100 ? 11.901 -6.423 -1.277 1.00 97.81 100 PHE A N 1
ATOM 786 C CA . PHE A 1 100 ? 12.450 -5.077 -1.499 1.00 97.81 100 PHE A CA 1
ATOM 787 C C . PHE A 1 100 ? 11.705 -4.049 -0.635 1.00 97.81 100 PHE A C 1
ATOM 789 O O . PHE A 1 100 ? 10.608 -4.338 -0.169 1.00 97.81 100 PHE A O 1
ATOM 796 N N . THR A 1 101 ? 12.279 -2.865 -0.411 1.00 97.62 101 THR A N 1
ATOM 797 C CA . THR A 1 101 ? 11.651 -1.795 0.384 1.00 97.62 101 THR A CA 1
ATOM 798 C C . THR A 1 101 ? 10.383 -1.314 -0.310 1.00 97.62 101 THR A C 1
ATOM 800 O O . THR A 1 101 ? 10.464 -0.874 -1.454 1.00 97.62 101 THR A O 1
ATOM 803 N N . LEU A 1 102 ? 9.227 -1.367 0.357 1.00 98.38 102 LEU A N 1
ATOM 804 C CA . LEU A 1 102 ? 7.931 -1.050 -0.258 1.00 98.38 102 LEU A CA 1
ATOM 805 C C . LEU A 1 102 ? 7.543 0.410 -0.029 1.00 98.38 102 LEU A C 1
ATOM 807 O O . LEU A 1 102 ? 7.546 0.884 1.104 1.00 98.38 102 LEU A O 1
ATOM 811 N N . ALA A 1 103 ? 7.162 1.100 -1.100 1.00 97.50 103 ALA A N 1
ATOM 812 C CA . ALA A 1 103 ? 6.752 2.502 -1.085 1.00 97.50 103 ALA A CA 1
ATOM 813 C C . ALA A 1 103 ? 5.245 2.694 -1.293 1.00 97.50 103 ALA A C 1
ATOM 815 O O . ALA A 1 103 ? 4.699 3.687 -0.815 1.00 97.50 103 ALA A O 1
ATOM 816 N N . GLY A 1 104 ? 4.580 1.771 -1.991 1.00 98.06 104 GLY A N 1
ATOM 817 C CA . GLY A 1 104 ? 3.149 1.882 -2.231 1.00 98.06 104 GLY A CA 1
ATOM 818 C C . GLY A 1 104 ? 2.475 0.600 -2.690 1.00 98.06 104 GLY A C 1
ATOM 819 O O . GLY A 1 104 ? 3.138 -0.393 -3.020 1.00 98.06 104 GLY A O 1
ATOM 820 N N . ILE A 1 105 ? 1.143 0.636 -2.666 1.00 98.62 105 ILE A N 1
ATOM 821 C CA . ILE A 1 105 ? 0.274 -0.484 -3.021 1.00 98.62 105 ILE A CA 1
ATOM 822 C C . ILE A 1 105 ? -1.013 -0.019 -3.686 1.00 98.62 105 ILE A C 1
ATOM 824 O O . ILE A 1 105 ? -1.627 0.969 -3.297 1.00 98.62 105 ILE A O 1
ATOM 828 N N . TRP A 1 106 ? -1.445 -0.768 -4.692 1.00 98.12 106 TRP A N 1
ATOM 829 C CA . TRP A 1 106 ? -2.713 -0.555 -5.373 1.00 98.12 106 TRP A CA 1
ATOM 830 C C . TRP A 1 106 ? -3.159 -1.852 -6.049 1.00 98.12 106 TRP A C 1
ATOM 832 O O . TRP A 1 106 ? -2.326 -2.692 -6.374 1.00 98.12 106 TRP A O 1
ATOM 842 N N . GLY A 1 107 ? -4.452 -2.034 -6.295 1.00 96.81 107 GLY A N 1
ATOM 843 C CA . GLY A 1 107 ? -4.945 -3.208 -7.006 1.00 96.81 107 GLY A CA 1
ATOM 844 C C . GLY A 1 107 ? -6.243 -2.969 -7.764 1.00 96.81 107 GLY A C 1
ATOM 845 O O . GLY A 1 107 ? -6.917 -1.952 -7.586 1.00 96.81 107 GLY A O 1
ATOM 846 N N . LEU A 1 108 ? -6.579 -3.951 -8.596 1.00 95.88 108 LEU A N 1
ATOM 847 C CA . LEU A 1 108 ? -7.861 -4.054 -9.299 1.00 95.88 108 LEU A CA 1
ATOM 848 C C . LEU A 1 108 ? -8.860 -4.887 -8.482 1.00 95.88 108 LEU A C 1
ATOM 850 O O . LEU A 1 108 ? -10.015 -4.503 -8.318 1.00 95.88 108 LEU A O 1
ATOM 854 N N . ASP A 1 109 ? -8.383 -6.009 -7.942 1.00 95.44 109 ASP A N 1
ATOM 855 C CA . ASP A 1 109 ? -9.118 -6.977 -7.126 1.00 95.44 109 ASP A CA 1
ATOM 856 C C . ASP A 1 109 ? -8.135 -7.769 -6.232 1.00 95.44 109 ASP A C 1
ATOM 858 O O . ASP A 1 109 ? -6.925 -7.524 -6.250 1.00 95.44 109 ASP A O 1
ATOM 862 N N . ASP A 1 110 ? -8.632 -8.731 -5.448 1.00 95.00 110 ASP A N 1
ATOM 863 C CA . ASP A 1 110 ? -7.826 -9.533 -4.508 1.00 95.00 110 ASP A CA 1
ATOM 864 C C . ASP A 1 110 ? -6.796 -10.471 -5.175 1.00 95.00 110 ASP A C 1
ATOM 866 O O . ASP A 1 110 ? -5.972 -11.091 -4.488 1.00 95.00 110 ASP A O 1
ATOM 870 N N . ARG A 1 111 ? -6.837 -10.597 -6.506 1.00 95.19 111 ARG A N 1
ATOM 871 C CA . ARG A 1 111 ? -5.968 -11.436 -7.346 1.00 95.19 111 ARG A CA 1
ATOM 872 C C . ARG A 1 111 ? -5.067 -10.626 -8.278 1.00 95.19 111 ARG A C 1
ATOM 874 O O . ARG A 1 111 ? -4.289 -11.225 -9.017 1.00 95.19 111 ARG A O 1
ATOM 881 N N . HIS A 1 112 ? -5.184 -9.302 -8.249 1.00 96.44 112 HIS A N 1
ATOM 882 C CA . HIS A 1 112 ? -4.412 -8.368 -9.058 1.00 96.44 112 HIS A CA 1
ATOM 883 C C . HIS A 1 112 ? -4.035 -7.159 -8.201 1.00 96.44 112 HIS A C 1
ATOM 885 O O . HIS A 1 112 ? -4.506 -6.038 -8.412 1.00 96.44 112 HIS A O 1
ATOM 891 N N . VAL A 1 113 ? -3.183 -7.409 -7.207 1.00 97.81 113 VAL A N 1
ATOM 892 C CA . VAL A 1 113 ? -2.602 -6.363 -6.354 1.00 97.81 113 VAL A CA 1
ATOM 893 C C . VAL A 1 113 ? -1.170 -6.132 -6.786 1.00 97.81 113 VAL A C 1
ATOM 895 O O . VAL A 1 113 ? -0.454 -7.072 -7.114 1.00 97.81 113 VAL A O 1
ATOM 898 N N . TYR A 1 114 ? -0.741 -4.885 -6.785 1.00 98.44 114 TYR A N 1
ATOM 899 C CA . TYR A 1 114 ? 0.571 -4.454 -7.217 1.00 98.44 114 TYR A CA 1
ATOM 900 C C . TYR A 1 114 ? 1.222 -3.650 -6.109 1.00 98.44 114 TYR A C 1
ATOM 902 O O . TYR A 1 114 ? 0.588 -2.820 -5.458 1.00 98.44 114 TYR A O 1
ATOM 910 N N . VAL A 1 115 ? 2.511 -3.887 -5.929 1.00 98.75 115 VAL A N 1
ATOM 911 C CA . VAL A 1 115 ? 3.351 -3.119 -5.022 1.00 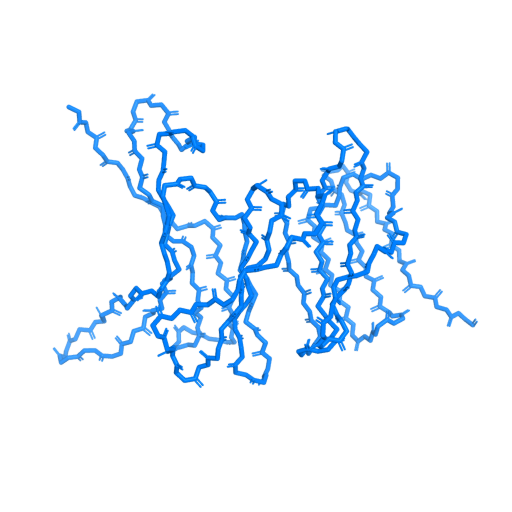98.75 115 VAL A CA 1
ATOM 912 C C . VAL A 1 115 ? 4.582 -2.632 -5.751 1.00 98.75 115 VAL A C 1
ATOM 914 O O . VAL A 1 115 ? 5.056 -3.269 -6.696 1.00 98.75 115 VAL A O 1
ATOM 917 N N . TRP A 1 116 ? 5.108 -1.508 -5.290 1.00 98.56 116 TRP A N 1
ATOM 918 C CA . TRP A 1 116 ? 6.309 -0.907 -5.845 1.00 98.56 116 TRP A CA 1
ATOM 919 C C . TRP A 1 116 ? 7.199 -0.344 -4.748 1.00 98.56 116 TRP A C 1
ATOM 921 O O . TRP A 1 116 ? 6.767 -0.098 -3.619 1.00 98.56 116 TRP A O 1
ATOM 931 N N . GLY A 1 117 ? 8.464 -0.143 -5.092 1.00 98.12 117 GLY A N 1
ATOM 932 C CA . GLY A 1 117 ? 9.448 0.449 -4.208 1.00 98.12 117 GLY A CA 1
ATOM 933 C C . GLY A 1 117 ? 10.857 0.292 -4.759 1.00 98.12 117 GLY A C 1
ATOM 934 O O . GLY A 1 117 ? 11.061 0.429 -5.965 1.00 98.12 117 GLY A O 1
ATOM 935 N N . LEU A 1 118 ? 11.826 0.036 -3.882 1.00 97.62 118 LEU A N 1
ATOM 936 C CA . LEU A 1 118 ? 13.245 0.041 -4.235 1.00 97.62 118 LEU A CA 1
ATOM 937 C C . LEU A 1 118 ? 13.971 -1.209 -3.742 1.00 97.62 118 LEU A C 1
ATOM 939 O O . LEU A 1 118 ? 13.899 -1.574 -2.565 1.00 97.62 118 LEU A O 1
ATOM 943 N N . ARG A 1 119 ? 14.760 -1.815 -4.631 1.00 96.62 119 ARG A N 1
ATOM 944 C CA . ARG A 1 119 ? 15.812 -2.772 -4.280 1.00 96.62 119 ARG A CA 1
ATOM 945 C C . ARG A 1 119 ? 17.146 -2.036 -4.303 1.00 96.62 119 ARG A C 1
ATOM 947 O O . ARG A 1 119 ? 17.762 -1.851 -5.347 1.00 96.62 119 ARG A O 1
ATOM 954 N N . GLY A 1 120 ? 17.585 -1.565 -3.139 1.00 95.31 120 GLY A N 1
ATOM 955 C CA . GLY A 1 120 ? 18.717 -0.644 -3.076 1.00 95.31 120 GLY A CA 1
ATOM 956 C C . GLY A 1 120 ? 18.358 0.683 -3.746 1.00 95.31 120 GLY A C 1
ATOM 957 O O . GLY A 1 120 ? 17.605 1.464 -3.172 1.00 95.31 120 GLY A O 1
ATOM 958 N N . LYS A 1 121 ? 18.897 0.935 -4.943 1.00 94.62 121 LYS A N 1
ATOM 959 C CA . LYS A 1 121 ? 18.588 2.132 -5.749 1.00 94.62 121 LYS A CA 1
ATOM 960 C C . LYS A 1 121 ? 17.705 1.835 -6.960 1.00 94.62 121 LYS A C 1
ATOM 962 O O . LYS A 1 121 ? 17.231 2.775 -7.587 1.00 94.62 121 LYS A O 1
ATOM 967 N N . ASP A 1 122 ? 17.495 0.561 -7.271 1.00 96.69 122 ASP A N 1
ATOM 968 C CA . ASP A 1 122 ? 16.790 0.153 -8.477 1.00 96.69 122 ASP A CA 1
ATOM 969 C C . ASP A 1 122 ? 15.279 0.073 -8.207 1.00 96.69 122 ASP A C 1
ATOM 971 O O . ASP A 1 122 ? 14.874 -0.501 -7.184 1.00 96.69 122 ASP A O 1
ATOM 975 N N . PRO A 1 123 ? 14.435 0.625 -9.097 1.00 97.19 123 PRO A N 1
ATOM 976 C CA . PRO A 1 123 ? 12.992 0.439 -9.042 1.00 97.19 123 PRO A CA 1
ATOM 977 C C . PRO A 1 123 ? 12.616 -1.044 -9.076 1.00 97.19 123 PRO A C 1
ATOM 979 O O . PRO A 1 123 ? 13.144 -1.820 -9.874 1.00 97.19 123 PRO A O 1
ATOM 982 N N . ALA A 1 124 ? 11.691 -1.438 -8.207 1.00 97.81 124 ALA A N 1
ATOM 983 C CA . ALA A 1 124 ? 11.196 -2.803 -8.135 1.00 97.81 124 ALA A CA 1
ATOM 984 C C . ALA A 1 124 ? 9.672 -2.819 -8.029 1.00 97.81 124 ALA A C 1
ATOM 986 O O . ALA A 1 124 ? 9.068 -1.975 -7.359 1.00 97.81 124 ALA A O 1
ATOM 987 N N . MET A 1 125 ? 9.058 -3.810 -8.675 1.00 98.19 125 MET A N 1
ATOM 988 C CA . MET A 1 125 ? 7.620 -4.038 -8.646 1.00 98.19 125 MET A CA 1
ATOM 989 C C . MET A 1 125 ? 7.308 -5.525 -8.493 1.00 98.19 125 MET A C 1
ATOM 991 O O . MET A 1 125 ? 8.031 -6.392 -8.988 1.00 98.19 125 MET A O 1
ATOM 995 N N . ALA A 1 126 ? 6.195 -5.820 -7.832 1.00 98.31 126 ALA A N 1
ATOM 996 C CA . ALA A 1 126 ? 5.656 -7.169 -7.736 1.00 98.31 126 ALA A CA 1
ATOM 997 C C . ALA A 1 126 ? 4.130 -7.153 -7.817 1.00 98.31 126 ALA A C 1
ATOM 999 O O . ALA A 1 126 ? 3.487 -6.154 -7.493 1.00 98.31 126 ALA A O 1
ATOM 1000 N N . THR A 1 127 ? 3.555 -8.278 -8.233 1.00 98.00 127 THR A N 1
ATOM 1001 C CA . THR A 1 127 ? 2.112 -8.504 -8.269 1.00 98.00 127 THR A CA 1
ATOM 1002 C C . THR A 1 127 ? 1.715 -9.713 -7.429 1.00 98.00 127 THR A C 1
ATOM 1004 O O . THR A 1 127 ? 2.473 -10.677 -7.315 1.00 98.00 127 THR A O 1
ATOM 1007 N N . TRP A 1 128 ? 0.536 -9.650 -6.827 1.00 97.31 128 TRP A N 1
ATOM 1008 C CA . TRP A 1 128 ? -0.103 -10.711 -6.064 1.00 97.31 128 TRP A CA 1
ATOM 1009 C C . TRP A 1 128 ? -1.169 -11.388 -6.912 1.00 97.31 128 TRP A C 1
ATOM 1011 O O . TR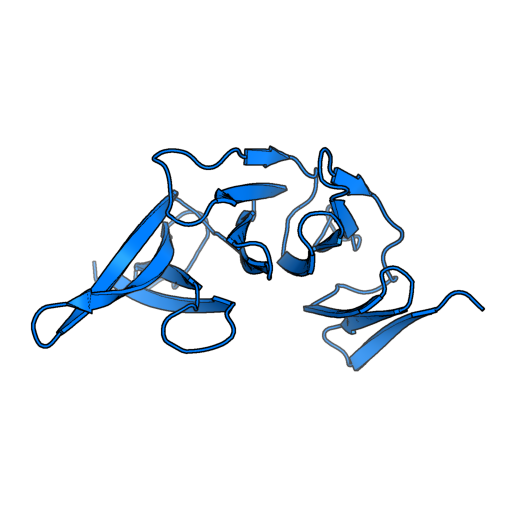P A 1 128 ? -2.047 -10.701 -7.422 1.00 97.31 128 TRP A O 1
ATOM 1021 N N . ASP A 1 129 ? -1.131 -12.719 -6.995 1.00 94.88 129 ASP A N 1
ATOM 1022 C CA . ASP A 1 129 ? -2.052 -13.528 -7.813 1.00 94.88 129 ASP A CA 1
ATOM 1023 C C . ASP A 1 129 ? -3.214 -14.173 -7.026 1.00 94.88 129 ASP A C 1
ATOM 1025 O O . ASP A 1 129 ? -3.919 -15.048 -7.541 1.00 94.88 129 ASP A O 1
ATOM 1029 N N . GLY A 1 130 ? -3.388 -13.797 -5.756 1.00 93.62 130 GLY A N 1
ATOM 1030 C CA . GLY A 1 130 ? -4.298 -14.458 -4.814 1.00 93.62 130 GLY A CA 1
ATOM 1031 C C . GLY A 1 130 ? -3.606 -15.442 -3.861 1.00 93.62 130 GLY A C 1
ATOM 1032 O O . GLY A 1 130 ? -4.195 -15.818 -2.847 1.00 93.62 130 GLY A O 1
ATOM 1033 N N . ALA A 1 131 ? -2.362 -15.847 -4.142 1.00 93.88 131 ALA A N 1
ATOM 1034 C CA . ALA A 1 131 ? -1.630 -16.832 -3.343 1.00 93.88 131 ALA A CA 1
ATOM 1035 C C . ALA A 1 131 ? -0.176 -16.439 -3.031 1.00 93.88 131 ALA A C 1
ATOM 1037 O O . ALA A 1 131 ? 0.317 -16.725 -1.926 1.00 93.88 131 ALA A O 1
ATOM 1038 N N . GLN A 1 132 ? 0.518 -15.796 -3.970 1.00 96.12 132 GLN A N 1
ATOM 1039 C CA . GLN A 1 132 ? 1.928 -15.427 -3.848 1.00 96.12 132 GLN A CA 1
ATOM 1040 C C . GLN A 1 132 ? 2.258 -14.112 -4.561 1.00 96.12 132 GLN A C 1
ATOM 1042 O O . GLN A 1 132 ? 1.594 -13.715 -5.517 1.00 96.12 132 GLN A O 1
ATOM 1047 N N . TRP A 1 133 ? 3.334 -13.469 -4.105 1.00 97.88 133 TRP A N 1
ATOM 1048 C CA . TRP A 1 133 ? 3.945 -12.336 -4.793 1.00 97.88 133 TRP A CA 1
ATOM 1049 C C . TRP A 1 133 ? 4.874 -12.833 -5.900 1.00 97.88 133 TRP A C 1
ATOM 1051 O O . TRP A 1 133 ? 5.615 -13.798 -5.706 1.00 97.88 133 TRP A O 1
ATOM 1061 N N . ARG A 1 134 ? 4.855 -12.163 -7.051 1.00 97.50 134 ARG A N 1
ATOM 1062 C CA . ARG A 1 134 ? 5.778 -12.391 -8.168 1.00 97.50 134 ARG A CA 1
ATOM 1063 C C . ARG A 1 134 ? 6.346 -11.068 -8.640 1.00 97.50 134 ARG A C 1
ATOM 1065 O O . ARG A 1 134 ? 5.590 -10.121 -8.836 1.00 97.50 134 ARG A O 1
ATOM 1072 N N . GLU A 1 135 ? 7.654 -11.017 -8.854 1.00 96.38 135 GLU A N 1
ATOM 1073 C CA . GLU A 1 135 ? 8.283 -9.857 -9.482 1.00 96.38 135 GLU A CA 1
ATOM 1074 C C . GLU A 1 135 ? 7.726 -9.642 -10.895 1.00 96.38 135 GLU A C 1
ATOM 1076 O O . GLU A 1 135 ? 7.446 -10.593 -11.632 1.00 96.38 135 GLU A O 1
ATOM 1081 N N . VAL A 1 136 ? 7.558 -8.375 -11.261 1.00 95.50 136 VAL A N 1
ATOM 1082 C CA . VAL A 1 136 ? 7.152 -7.945 -12.601 1.00 95.50 136 VAL A CA 1
ATOM 1083 C C . VAL A 1 136 ? 8.110 -6.860 -13.089 1.00 95.50 136 VAL A C 1
ATOM 1085 O O . VAL A 1 136 ? 8.755 -6.213 -12.262 1.00 95.50 136 VAL A O 1
ATOM 1088 N N . PRO A 1 137 ? 8.217 -6.636 -14.412 1.00 94.25 137 PRO A N 1
ATOM 1089 C CA . PRO A 1 137 ? 9.011 -5.533 -14.933 1.00 94.25 137 PRO A CA 1
ATOM 1090 C C . PRO A 1 137 ? 8.609 -4.208 -14.280 1.00 94.25 137 PRO A C 1
ATOM 1092 O O . PRO A 1 137 ? 7.423 -3.883 -14.204 1.00 94.25 137 PRO A O 1
ATOM 1095 N N . SER A 1 138 ? 9.611 -3.467 -13.817 1.00 94.56 138 SER A N 1
ATOM 1096 C CA . SER A 1 138 ? 9.468 -2.107 -13.304 1.00 94.56 138 SER A CA 1
ATOM 1097 C C . SER A 1 138 ? 9.929 -1.118 -14.377 1.00 94.56 138 SER A C 1
ATOM 1099 O O . SER A 1 138 ? 10.843 -1.454 -15.136 1.00 94.56 138 SER A O 1
ATOM 1101 N N . PRO A 1 139 ? 9.350 0.094 -14.457 1.00 95.44 139 PRO A N 1
ATOM 1102 C CA . PRO A 1 139 ? 9.969 1.174 -15.216 1.00 95.44 139 PRO A CA 1
ATOM 1103 C C . PRO A 1 139 ? 11.360 1.521 -14.664 1.00 95.44 139 PRO A C 1
ATOM 1105 O O . PRO A 1 139 ? 11.711 1.149 -13.542 1.00 95.44 139 PRO A O 1
ATOM 1108 N N . ASP A 1 140 ? 12.132 2.272 -15.446 1.00 95.56 140 ASP A N 1
ATOM 1109 C CA . ASP A 1 140 ? 13.486 2.744 -15.127 1.00 95.56 140 ASP A CA 1
ATOM 1110 C C . ASP A 1 140 ? 13.514 3.981 -14.206 1.00 95.56 140 ASP A C 1
ATOM 1112 O O . ASP A 1 140 ? 14.557 4.606 -14.021 1.00 95.56 140 ASP A O 1
ATOM 1116 N N . PHE A 1 141 ? 12.382 4.305 -13.575 1.00 96.50 141 PHE A N 1
ATOM 1117 C CA . PHE A 1 141 ? 12.230 5.389 -12.609 1.00 96.50 141 PHE A CA 1
ATOM 1118 C C . PHE A 1 141 ? 11.534 4.913 -11.329 1.00 96.50 141 PHE A C 1
ATOM 1120 O O . PHE A 1 141 ? 10.807 3.918 -11.314 1.00 96.50 141 PHE A O 1
ATOM 1127 N N . GLN A 1 142 ? 11.734 5.647 -10.230 1.00 96.06 142 GLN A N 1
ATOM 1128 C CA . GLN A 1 142 ? 11.056 5.361 -8.966 1.00 96.06 142 GLN A CA 1
ATOM 1129 C C . GLN A 1 142 ? 9.558 5.662 -9.086 1.00 96.06 142 GLN A C 1
ATOM 1131 O O . GLN A 1 142 ? 9.155 6.813 -9.260 1.00 96.06 142 GLN A O 1
ATOM 1136 N N . VAL A 1 143 ? 8.738 4.622 -8.946 1.00 96.88 143 VAL A N 1
ATOM 1137 C CA . VAL A 1 143 ? 7.278 4.737 -8.987 1.00 96.88 143 VAL A CA 1
ATOM 1138 C C . VAL A 1 143 ? 6.767 5.423 -7.717 1.00 96.88 143 VAL A C 1
ATOM 1140 O O . VAL A 1 143 ? 7.096 5.023 -6.601 1.00 96.88 143 VAL A O 1
ATOM 1143 N N . ASN A 1 144 ? 5.926 6.438 -7.896 1.00 95.94 144 ASN A N 1
ATOM 1144 C CA . ASN A 1 144 ? 5.212 7.136 -6.823 1.00 95.94 144 ASN A CA 1
ATOM 1145 C C . ASN A 1 144 ? 3.718 6.818 -6.794 1.00 95.94 144 ASN A C 1
ATOM 1147 O O . ASN A 1 144 ? 3.070 6.994 -5.764 1.00 95.94 144 ASN A O 1
ATOM 1151 N N . GLY A 1 145 ? 3.170 6.383 -7.923 1.00 96.44 145 GLY A N 1
ATOM 1152 C CA . GLY A 1 145 ? 1.772 6.023 -8.053 1.00 96.44 145 GLY A CA 1
ATOM 1153 C C . GLY A 1 145 ? 1.578 5.031 -9.184 1.00 96.44 145 GLY A C 1
ATOM 1154 O O . GLY A 1 145 ? 2.299 5.058 -10.183 1.00 96.44 145 GLY A O 1
ATOM 1155 N N . LEU A 1 146 ? 0.589 4.167 -9.005 1.00 97.38 146 LEU A N 1
ATOM 1156 C CA . LEU A 1 146 ? 0.163 3.184 -9.983 1.00 97.38 146 LEU A CA 1
ATOM 1157 C C . LEU A 1 146 ? -1.363 3.178 -10.025 1.00 97.38 146 LEU A C 1
ATOM 1159 O O . LEU A 1 146 ? -2.020 3.219 -8.984 1.00 97.38 146 LEU A O 1
ATOM 1163 N N . HIS A 1 147 ? -1.922 3.122 -11.226 1.00 96.56 147 HIS A N 1
ATOM 1164 C CA . HIS A 1 147 ? -3.352 2.945 -11.429 1.00 96.56 147 HIS A CA 1
ATOM 1165 C C . HIS A 1 147 ? -3.614 2.190 -12.729 1.00 96.56 147 HIS A C 1
ATOM 1167 O O . HIS A 1 147 ? -2.718 2.034 -13.555 1.00 96.56 147 HIS A O 1
ATOM 1173 N N . GLY A 1 148 ? -4.845 1.742 -12.940 1.00 95.31 148 GLY A N 1
ATOM 1174 C CA . GLY A 1 148 ? -5.224 1.039 -14.155 1.00 95.31 148 GLY A CA 1
ATOM 1175 C C . GLY A 1 148 ? -6.672 0.583 -14.131 1.00 95.31 148 GLY A C 1
ATOM 1176 O O . GLY A 1 148 ? -7.388 0.793 -13.153 1.00 95.31 148 GLY A O 1
ATOM 1177 N N . THR A 1 149 ? -7.095 -0.048 -15.221 1.00 95.50 149 THR A N 1
ATOM 1178 C CA . THR A 1 149 ? -8.462 -0.588 -15.362 1.00 95.50 149 THR A CA 1
ATOM 1179 C C . THR A 1 149 ? -8.490 -2.068 -15.733 1.00 95.50 149 THR A C 1
ATOM 1181 O O . THR A 1 149 ? -9.534 -2.704 -15.608 1.00 95.50 149 THR A O 1
ATOM 1184 N N . ALA A 1 150 ? -7.345 -2.631 -16.122 1.00 94.50 150 ALA A N 1
ATOM 1185 C CA . ALA A 1 150 ? -7.153 -4.051 -16.375 1.00 94.50 150 ALA A CA 1
ATOM 1186 C C . ALA A 1 150 ? -5.689 -4.445 -16.082 1.00 94.50 150 ALA A C 1
ATOM 1188 O O . ALA A 1 150 ? -4.827 -3.562 -16.041 1.00 94.50 150 ALA A O 1
ATOM 1189 N N . PRO A 1 151 ? -5.374 -5.738 -15.860 1.00 92.00 151 PRO A N 1
ATOM 1190 C CA . PRO A 1 151 ? -4.011 -6.180 -15.531 1.00 92.00 151 PRO A CA 1
ATOM 1191 C C . PRO A 1 151 ? -2.956 -5.863 -16.604 1.00 92.00 151 PRO A C 1
ATOM 1193 O O . PRO A 1 151 ? -1.756 -5.828 -16.318 1.00 92.00 151 PRO A O 1
ATOM 1196 N N . ASP A 1 152 ? -3.407 -5.661 -17.837 1.00 90.94 152 ASP A N 1
ATOM 1197 C CA . ASP A 1 152 ? -2.647 -5.293 -19.027 1.00 90.94 152 ASP A CA 1
ATOM 1198 C C . ASP A 1 152 ? -2.807 -3.819 -19.424 1.00 90.94 152 ASP A C 1
ATOM 1200 O O . ASP A 1 152 ? -2.169 -3.413 -20.386 1.00 90.94 152 ASP A O 1
ATOM 1204 N N . LEU A 1 153 ? -3.582 -3.027 -18.670 1.00 94.75 153 LEU A N 1
ATOM 1205 C CA . LEU A 1 153 ? -3.772 -1.589 -18.866 1.00 94.75 15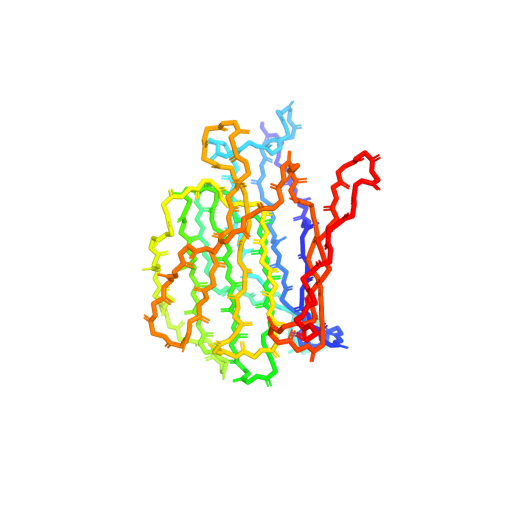3 LEU A CA 1
ATOM 1206 C C . LEU A 1 153 ? -3.474 -0.838 -17.562 1.00 94.75 153 LEU A C 1
ATOM 1208 O O . LEU A 1 153 ? -4.378 -0.464 -16.800 1.00 94.75 153 LEU A O 1
ATOM 1212 N N . LEU A 1 154 ? -2.176 -0.647 -17.309 1.00 95.81 154 LEU A N 1
ATOM 1213 C CA . LEU A 1 154 ? -1.631 -0.019 -16.103 1.00 95.81 154 LEU A CA 1
ATOM 1214 C C . LEU A 1 154 ? -0.789 1.210 -16.456 1.00 95.81 154 LEU A C 1
ATOM 1216 O O . LEU A 1 154 ? -0.044 1.202 -17.434 1.00 95.81 154 LEU A O 1
ATOM 1220 N N . VAL A 1 155 ? -0.847 2.234 -15.608 1.00 97.31 155 VAL A N 1
ATOM 1221 C CA . VAL A 1 155 ? -0.069 3.470 -15.724 1.00 97.31 155 VAL A CA 1
ATOM 1222 C C . VAL A 1 155 ? 0.690 3.708 -14.424 1.00 97.31 155 VAL A C 1
ATOM 1224 O O . VAL A 1 155 ? 0.084 3.859 -13.360 1.00 97.31 155 VAL A O 1
ATOM 1227 N N . ALA A 1 156 ? 2.017 3.749 -14.520 1.00 97.38 156 ALA A N 1
ATOM 1228 C CA . ALA A 1 156 ? 2.922 4.105 -13.434 1.00 97.38 156 ALA A CA 1
ATOM 1229 C C . ALA A 1 156 ? 3.459 5.525 -13.638 1.00 97.38 156 ALA A C 1
ATOM 1231 O O . ALA A 1 156 ? 3.773 5.911 -14.766 1.00 97.38 156 ALA A O 1
ATOM 1232 N N . VAL A 1 157 ? 3.598 6.283 -12.548 1.00 97.81 157 VAL A N 1
ATOM 1233 C CA . VAL A 1 157 ? 4.108 7.663 -12.574 1.00 97.81 157 VAL A CA 1
ATOM 1234 C C . VAL A 1 157 ? 5.272 7.870 -11.608 1.00 97.81 157 VAL A C 1
ATOM 1236 O O . VAL A 1 157 ? 5.289 7.290 -10.518 1.00 97.81 157 VAL A O 1
ATOM 1239 N N . GLY A 1 158 ? 6.240 8.692 -12.015 1.00 97.12 158 GLY A N 1
ATOM 1240 C CA . GLY A 1 158 ? 7.438 9.046 -11.249 1.00 97.12 158 GLY A CA 1
ATOM 1241 C C . GLY A 1 158 ? 7.373 10.424 -10.583 1.00 97.12 158 GLY A C 1
ATOM 1242 O O . GLY A 1 158 ? 6.376 11.144 -10.667 1.00 97.12 158 GLY A O 1
ATOM 1243 N N . SER A 1 159 ? 8.449 10.800 -9.885 1.00 92.81 159 SER A N 1
ATOM 1244 C CA . SER A 1 159 ? 8.550 12.093 -9.179 1.00 92.81 159 SER A CA 1
ATOM 1245 C C . SER A 1 159 ? 8.814 13.281 -10.104 1.00 92.81 159 SER A C 1
ATOM 1247 O O . SER A 1 159 ? 8.519 14.416 -9.735 1.00 92.81 159 SER A O 1
ATOM 1249 N N . LEU A 1 160 ? 9.405 13.039 -11.272 1.00 95.50 160 LEU A N 1
ATOM 1250 C CA . LEU A 1 160 ? 9.878 14.058 -12.210 1.00 95.50 160 LEU A CA 1
ATOM 1251 C C . LEU A 1 160 ? 8.963 14.162 -13.441 1.00 95.50 160 LEU A C 1
ATOM 1253 O O . LEU A 1 160 ? 9.344 14.743 -14.455 1.00 95.50 160 LEU A O 1
ATOM 1257 N N . GLY A 1 161 ? 7.743 13.625 -13.340 1.00 93.88 161 GLY A N 1
ATOM 1258 C CA . GLY A 1 161 ? 6.768 13.591 -14.428 1.00 93.88 161 GLY A CA 1
ATOM 1259 C C . GLY A 1 161 ? 6.953 12.417 -15.389 1.00 93.88 161 GLY A C 1
ATOM 1260 O O . GLY A 1 161 ? 6.356 12.430 -16.463 1.00 93.88 161 GLY A O 1
ATOM 1261 N N . GLU A 1 162 ? 7.758 11.412 -15.033 1.00 97.69 162 GLU A N 1
ATOM 1262 C CA . GLU A 1 162 ? 7.878 10.187 -15.819 1.00 97.69 162 GLU A CA 1
ATOM 1263 C C . GLU A 1 162 ? 6.557 9.414 -15.830 1.00 97.69 162 GLU A C 1
ATOM 1265 O O . GLU A 1 162 ? 5.840 9.359 -14.827 1.00 97.69 162 GLU A O 1
ATOM 1270 N N . ILE A 1 163 ? 6.246 8.799 -16.970 1.00 96.75 163 ILE A N 1
ATOM 1271 C CA . ILE A 1 163 ? 5.051 7.980 -17.166 1.00 96.75 163 ILE A CA 1
ATOM 1272 C C . ILE A 1 163 ? 5.470 6.718 -17.911 1.00 96.75 163 ILE A C 1
ATOM 1274 O O . ILE A 1 163 ? 6.166 6.791 -18.923 1.00 96.75 163 ILE A O 1
ATOM 1278 N N . SER A 1 164 ? 5.019 5.567 -17.426 1.00 95.25 164 SER A N 1
ATOM 1279 C CA . SER A 1 164 ? 5.137 4.295 -18.130 1.00 95.25 164 SER A CA 1
ATOM 1280 C C . SER A 1 164 ? 3.770 3.639 -18.197 1.00 95.25 164 SER A C 1
ATOM 1282 O O . SER A 1 164 ? 3.097 3.485 -17.176 1.00 95.25 164 SER A O 1
ATOM 1284 N N . CYS A 1 165 ? 3.363 3.267 -19.406 1.00 92.31 165 CYS A N 1
ATOM 1285 C CA . CYS A 1 165 ? 2.133 2.534 -19.646 1.00 92.31 165 CYS A CA 1
ATOM 1286 C C . CYS A 1 165 ? 2.494 1.095 -19.990 1.00 92.31 165 CYS A C 1
ATOM 1288 O O . CYS A 1 165 ? 3.287 0.845 -20.900 1.00 92.31 165 CYS A O 1
ATOM 1290 N N . ARG A 1 166 ? 1.885 0.149 -19.283 1.00 81.62 166 ARG A N 1
ATOM 1291 C CA . ARG A 1 166 ? 1.818 -1.228 -19.746 1.00 81.62 166 ARG A CA 1
ATOM 1292 C C . ARG A 1 166 ? 0.531 -1.338 -20.544 1.00 81.62 166 ARG A C 1
ATOM 1294 O O . ARG A 1 166 ? -0.536 -1.179 -19.962 1.00 81.62 166 ARG A O 1
ATOM 1301 N N . ASP A 1 167 ? 0.687 -1.547 -21.841 1.00 63.44 167 ASP A N 1
ATOM 1302 C CA . ASP A 1 167 ? -0.381 -1.841 -22.788 1.00 63.44 167 ASP A CA 1
ATOM 1303 C C . ASP A 1 167 ? 0.124 -2.994 -23.663 1.00 63.44 167 ASP A C 1
ATOM 1305 O O . ASP A 1 167 ? 1.264 -2.953 -24.144 1.00 63.44 167 ASP A O 1
ATOM 1309 N N . VAL A 1 168 ? -0.659 -4.061 -23.793 1.00 46.09 168 VAL A N 1
ATOM 1310 C CA . VAL A 1 168 ? -0.340 -5.170 -24.699 1.00 46.09 168 VAL A CA 1
ATOM 1311 C C . VAL A 1 168 ? -1.292 -5.046 -25.878 1.00 46.09 168 VAL A C 1
ATOM 1313 O O . VAL A 1 168 ? -2.457 -5.415 -25.772 1.00 46.09 168 VAL A O 1
ATOM 1316 N N . ALA A 1 169 ? -0.793 -4.495 -26.985 1.00 38.41 169 ALA A N 1
ATOM 1317 C CA . ALA A 1 169 ? -1.461 -4.621 -28.277 1.00 38.41 169 ALA A CA 1
ATOM 1318 C C . ALA A 1 169 ? -1.435 -6.078 -28.766 1.00 38.41 169 ALA A C 1
ATOM 1320 O O . ALA A 1 169 ? -0.404 -6.759 -28.537 1.00 38.41 169 ALA A O 1
#

Sequence (169 aa):
MEIRHSYSKASGWGFQDAFGIALRFPSEEGFTPQAGESWIVKTSPGNNTTVLDTYVQKPGWYTDVWRSTENRVYVTDIEGSVLHGPLPPGDVWPQKQVGFTLAGIWGLDDRHVYVWGLRGKDPAMATWDGAQWREVPSPDFQVNGLHGTAPDLLVAVGSLGEISCRDVA

Solvent-accessible surface area (backbone atoms only — not comparable to full-atom values): 9403 Å² total; per-residue (Å²): 137,60,75,40,74,52,74,82,42,68,23,55,94,45,80,79,63,26,36,32,36,38,38,40,22,44,57,92,78,45,82,40,60,88,67,15,30,23,32,38,30,31,50,42,88,41,95,95,45,80,39,76,48,77,74,52,72,44,83,17,46,65,50,26,45,31,50,43,86,82,43,34,40,40,32,31,25,46,90,11,31,38,33,40,39,55,66,77,77,68,98,72,55,60,72,45,78,72,82,37,37,30,56,41,52,39,66,82,38,81,47,43,31,38,37,33,24,31,51,88,88,43,45,37,30,33,36,30,65,64,86,52,73,40,80,48,94,50,62,101,52,57,63,75,47,68,51,68,86,48,101,55,39,33,43,39,30,34,88,86,75,47,76,47,72,48,70,79,131

Foldseek 3Di:
DDKDKDWDEWEDPDQQGIKTKIKIADPVPPDDLQGMKIWTWHWDDDDPDIDIDTADIDRGDFQYWYAFPQAKIWIFGQVAKIWMAGPVGDNDTDIDHQQAGWRYKDAHHLQFIKTWDDDPNATWMWTHRNPDIDTDDDPRAGFPDKDANDSQFIWTAHPVGDIDTRHDD